Protein AF-Q3KBT1-F1 (afdb_monomer_lite)

Structure (mmCIF, N/CA/C/O backbone):
data_AF-Q3KBT1-F1
#
_entry.id   AF-Q3KBT1-F1
#
loop_
_atom_site.group_PDB
_atom_site.id
_atom_site.type_symbol
_atom_site.label_atom_id
_atom_site.label_alt_id
_atom_site.label_comp_id
_atom_site.label_asym_id
_atom_site.label_entity_id
_atom_site.label_seq_id
_atom_site.pdbx_PDB_ins_code
_atom_site.Cartn_x
_atom_site.Cartn_y
_atom_site.Cartn_z
_atom_site.occupancy
_atom_site.B_iso_or_equiv
_atom_site.auth_seq_id
_atom_site.auth_comp_id
_atom_site.auth_asym_id
_atom_site.auth_atom_id
_atom_site.pdbx_PDB_model_num
ATOM 1 N N . MET A 1 1 ? 5.541 2.568 12.263 1.00 63.66 1 MET A N 1
ATOM 2 C CA . MET A 1 1 ? 4.223 2.312 11.639 1.00 63.66 1 MET A CA 1
ATOM 3 C C . MET A 1 1 ? 3.100 2.413 12.665 1.00 63.66 1 MET A C 1
ATOM 5 O O . MET A 1 1 ? 2.270 3.297 12.512 1.00 63.66 1 MET A O 1
ATOM 9 N N . ALA A 1 2 ? 3.134 1.633 13.753 1.00 76.75 2 ALA A N 1
ATOM 10 C CA . ALA A 1 2 ? 2.121 1.684 14.818 1.00 76.75 2 ALA A CA 1
ATOM 11 C C . ALA A 1 2 ? 1.864 3.095 15.396 1.00 76.75 2 ALA A C 1
ATOM 13 O O . ALA A 1 2 ? 0.716 3.491 15.552 1.00 76.75 2 ALA A O 1
ATOM 14 N N . GLU A 1 3 ? 2.910 3.895 15.634 1.00 83.12 3 GLU A N 1
ATOM 15 C CA . GLU A 1 3 ? 2.752 5.264 16.162 1.00 83.12 3 GLU A CA 1
ATOM 16 C C . GLU A 1 3 ? 2.027 6.217 15.197 1.00 83.12 3 GLU A C 1
ATOM 18 O O . GLU A 1 3 ? 1.241 7.058 15.624 1.00 83.12 3 GLU A O 1
ATOM 23 N N . ALA A 1 4 ? 2.258 6.084 13.886 1.00 89.06 4 ALA A N 1
ATOM 24 C CA . ALA A 1 4 ? 1.575 6.908 12.889 1.00 89.06 4 ALA A CA 1
ATOM 25 C C . ALA A 1 4 ? 0.090 6.534 12.782 1.00 89.06 4 ALA A C 1
ATOM 27 O O . ALA A 1 4 ? -0.762 7.412 12.640 1.00 89.06 4 ALA A O 1
ATOM 28 N N . LEU A 1 5 ? -0.216 5.240 12.895 1.00 91.19 5 LEU A N 1
ATOM 29 C CA . LEU A 1 5 ? -1.578 4.732 12.812 1.00 91.19 5 LEU A CA 1
ATOM 30 C C . LEU A 1 5 ? -2.407 5.131 14.042 1.00 91.19 5 LEU A C 1
ATOM 32 O O . LEU A 1 5 ? -3.529 5.595 13.882 1.00 91.19 5 LEU A O 1
ATOM 36 N N . ASP A 1 6 ? -1.818 5.110 15.241 1.00 94.94 6 ASP A N 1
ATOM 37 C CA . ASP A 1 6 ? -2.463 5.611 16.466 1.00 94.94 6 ASP A CA 1
ATOM 38 C C . ASP A 1 6 ? -2.875 7.091 16.340 1.00 94.94 6 ASP A C 1
ATOM 40 O O . ASP A 1 6 ? -3.979 7.485 16.727 1.00 94.94 6 ASP A O 1
ATOM 44 N N . VAL A 1 7 ? -2.035 7.930 15.721 1.00 96.38 7 VAL A N 1
ATOM 45 C CA . VAL A 1 7 ? -2.387 9.333 15.446 1.00 96.38 7 VAL A CA 1
ATOM 46 C C . VAL A 1 7 ? -3.553 9.437 14.457 1.00 96.38 7 VAL A C 1
ATOM 48 O O . VAL A 1 7 ? -4.454 10.255 14.669 1.00 96.38 7 VAL A O 1
ATOM 51 N N . VAL A 1 8 ? -3.555 8.636 13.387 1.00 95.69 8 VAL A N 1
ATOM 52 C CA . VAL A 1 8 ? -4.647 8.607 12.400 1.00 95.69 8 VAL A CA 1
ATOM 53 C C . VAL A 1 8 ? -5.947 8.155 13.057 1.00 95.69 8 VAL A C 1
ATOM 55 O O . VAL A 1 8 ? -6.960 8.847 12.929 1.00 95.69 8 VAL A O 1
ATOM 58 N N . HIS A 1 9 ? -5.927 7.066 13.822 1.00 96.00 9 HIS A N 1
ATOM 59 C CA . HIS A 1 9 ? -7.094 6.546 14.531 1.00 96.00 9 HIS A CA 1
ATOM 60 C C . HIS A 1 9 ? -7.657 7.573 15.513 1.00 96.00 9 HIS A C 1
ATOM 62 O O . HIS A 1 9 ? -8.857 7.844 15.482 1.00 96.00 9 HIS A O 1
ATOM 68 N N . LYS A 1 10 ? -6.806 8.235 16.309 1.00 97.50 10 LYS A N 1
ATOM 69 C CA . LYS A 1 10 ? -7.230 9.307 17.230 1.00 9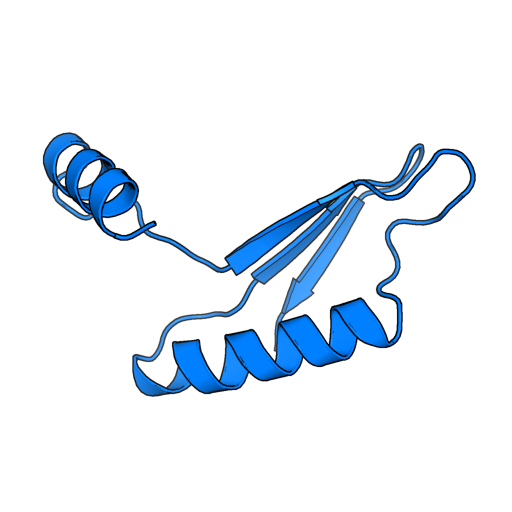7.50 10 LYS A CA 1
ATOM 70 C C . LYS A 1 10 ? -7.912 10.468 16.511 1.00 97.50 10 LYS A C 1
ATOM 72 O O . LYS A 1 10 ? -8.893 11.006 17.014 1.00 97.50 10 LYS A O 1
ATOM 77 N N . ARG A 1 11 ? -7.403 10.867 15.342 1.00 97.38 11 ARG A N 1
ATOM 78 C CA . ARG A 1 11 ? -7.952 11.995 14.567 1.00 97.38 11 ARG A CA 1
ATOM 79 C C . ARG A 1 11 ? -9.209 11.642 13.782 1.00 97.38 11 ARG A C 1
ATOM 81 O O . ARG A 1 11 ? -9.997 12.532 13.486 1.00 97.38 11 ARG A O 1
ATOM 88 N N . THR A 1 12 ? -9.380 10.373 13.433 1.00 97.12 12 THR A N 1
ATOM 89 C CA . THR A 1 12 ? -10.468 9.900 12.564 1.00 97.12 12 THR A CA 1
ATOM 90 C C . THR A 1 12 ? -11.506 9.066 13.308 1.00 97.12 12 THR A C 1
ATOM 92 O O . THR A 1 12 ? -12.383 8.493 12.672 1.00 97.12 12 THR A O 1
ATOM 95 N N . ALA A 1 13 ? -11.418 8.987 14.642 1.00 96.50 13 ALA A N 1
ATOM 96 C CA . ALA A 1 13 ? -12.234 8.102 15.474 1.00 96.50 13 ALA A CA 1
ATOM 97 C C . ALA A 1 13 ? -12.216 6.636 14.984 1.00 96.50 13 ALA A C 1
ATOM 99 O O . ALA A 1 13 ? -13.231 5.946 15.027 1.00 96.50 13 ALA A O 1
ATOM 100 N N . GLY A 1 14 ? -11.060 6.185 14.487 1.00 92.94 14 GLY A N 1
ATOM 101 C CA . GLY A 1 14 ? -10.850 4.830 13.967 1.00 92.94 14 GLY A CA 1
ATOM 102 C C . GLY A 1 14 ? -11.484 4.542 12.601 1.00 92.94 14 GLY A C 1
ATOM 103 O O . GLY A 1 14 ? -11.508 3.391 12.190 1.00 92.94 14 GLY A O 1
ATOM 104 N N . VAL A 1 15 ? -12.007 5.547 11.888 1.00 94.62 15 VAL A N 1
ATOM 105 C CA . VAL A 1 15 ? -12.665 5.336 10.582 1.00 94.62 15 VAL A CA 1
ATOM 106 C C . VAL A 1 15 ? -11.661 5.108 9.445 1.00 94.62 15 VAL A C 1
ATOM 108 O O . VAL A 1 15 ? -11.988 4.440 8.467 1.00 94.62 15 VAL A O 1
ATOM 111 N N . VAL A 1 16 ? -10.452 5.670 9.543 1.00 94.19 16 VAL A N 1
ATOM 112 C CA . VAL A 1 16 ? -9.394 5.505 8.534 1.00 94.19 16 VAL A CA 1
ATOM 113 C C . VAL A 1 16 ? -8.344 4.541 9.059 1.00 94.19 16 VAL A C 1
ATOM 115 O O . VAL A 1 16 ? -7.811 4.768 10.142 1.00 94.19 16 VAL A O 1
ATOM 118 N N . ASP A 1 17 ? -8.012 3.522 8.268 1.00 92.62 17 ASP A N 1
ATOM 119 C CA . ASP A 1 17 ? -7.045 2.493 8.642 1.00 92.62 17 ASP A CA 1
ATOM 120 C C . ASP A 1 17 ? -6.096 2.128 7.491 1.00 92.62 17 ASP A C 1
ATOM 122 O O . ASP A 1 17 ? -6.251 2.582 6.353 1.00 92.62 17 ASP A O 1
ATOM 126 N N . TYR A 1 18 ? -5.093 1.314 7.803 1.00 92.69 18 TYR A N 1
ATOM 127 C CA . TYR A 1 18 ? -4.168 0.743 6.838 1.00 92.69 18 TYR A CA 1
ATOM 128 C C . TYR A 1 18 ? -4.850 -0.345 5.995 1.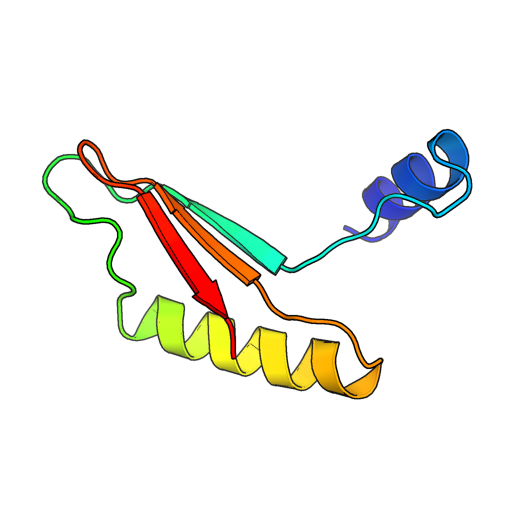00 92.69 18 TYR A C 1
ATOM 130 O O . TYR A 1 18 ? -5.474 -1.263 6.522 1.00 92.69 18 TYR A O 1
ATOM 138 N N . VAL A 1 19 ? -4.701 -0.252 4.672 1.00 93.25 19 VAL A N 1
ATOM 139 C CA . VAL A 1 19 ? -5.304 -1.193 3.706 1.00 93.25 19 VAL A CA 1
ATOM 140 C C . VAL A 1 19 ? -4.273 -1.878 2.807 1.00 93.25 19 VAL A C 1
ATOM 142 O O . VAL A 1 19 ? -4.651 -2.659 1.939 1.00 93.25 19 VAL A O 1
ATOM 145 N N . GLY A 1 20 ? -2.986 -1.583 2.996 1.00 94.56 20 GLY A N 1
ATOM 146 C CA . GLY A 1 20 ? -1.888 -2.133 2.207 1.00 94.56 20 GLY A CA 1
ATOM 147 C C . GLY A 1 20 ? -0.898 -1.070 1.728 1.00 94.56 20 GLY A C 1
ATOM 148 O O . GLY A 1 20 ? -0.864 0.050 2.244 1.00 94.56 20 GLY A O 1
ATOM 149 N N . GLU A 1 21 ? -0.074 -1.434 0.750 1.00 95.94 21 GLU A N 1
ATOM 150 C CA . GLU A 1 21 ? 1.105 -0.669 0.340 1.00 95.94 21 GLU A CA 1
ATOM 151 C C . GLU A 1 21 ? 0.929 0.032 -1.007 1.00 95.94 21 GLU A C 1
ATOM 153 O O . GLU A 1 21 ? 0.129 -0.358 -1.861 1.00 95.94 21 GLU A O 1
ATOM 158 N N . TRP A 1 22 ? 1.734 1.069 -1.221 1.00 97.62 22 TRP A N 1
ATOM 159 C CA . TRP A 1 22 ? 1.885 1.669 -2.538 1.00 97.62 22 TRP A CA 1
ATOM 160 C C . TRP A 1 22 ? 3.331 2.071 -2.802 1.00 97.62 22 TRP A C 1
ATOM 162 O O . TRP A 1 22 ? 4.062 2.464 -1.892 1.00 97.62 22 TRP A O 1
ATOM 172 N N . HIS A 1 23 ? 3.720 2.043 -4.072 1.00 98.12 23 HIS A N 1
ATOM 173 C CA . HIS A 1 23 ? 5.002 2.566 -4.530 1.00 98.12 23 HIS A CA 1
ATOM 174 C C . HIS A 1 23 ? 4.932 2.992 -5.995 1.00 98.12 23 HIS A C 1
ATOM 176 O O . HIS A 1 23 ? 3.948 2.761 -6.698 1.00 98.12 23 HIS A O 1
ATOM 182 N N . SER A 1 24 ? 5.985 3.655 -6.465 1.00 97.94 24 SER A N 1
ATOM 183 C CA . SER A 1 24 ? 6.146 3.996 -7.875 1.00 97.94 24 SER A CA 1
ATOM 184 C C . SER A 1 24 ? 7.155 3.081 -8.551 1.00 97.94 24 SER A C 1
ATOM 186 O O . SER A 1 24 ? 8.170 2.725 -7.951 1.00 97.94 24 SER A O 1
ATOM 188 N N . HIS A 1 25 ? 6.938 2.791 -9.827 1.00 98.06 25 HIS A N 1
ATOM 189 C CA . HIS A 1 25 ? 7.967 2.214 -10.683 1.00 98.06 25 HIS A CA 1
ATOM 190 C C . HIS A 1 25 ? 8.770 3.311 -11.399 1.00 98.06 25 HIS A C 1
ATOM 192 O O . HIS A 1 25 ? 8.239 4.398 -11.637 1.00 98.06 25 HIS A O 1
ATOM 198 N N . PRO A 1 26 ? 10.051 3.056 -11.732 1.00 97.19 26 PRO A N 1
ATOM 199 C CA . PRO A 1 26 ? 10.870 4.005 -12.482 1.00 97.19 26 PRO A CA 1
ATOM 200 C C . PRO A 1 26 ? 10.273 4.369 -13.848 1.00 97.19 26 PRO A C 1
ATOM 202 O O . PRO A 1 26 ? 9.451 3.639 -14.408 1.00 97.19 26 PRO A O 1
ATOM 205 N N . ASP A 1 27 ? 10.751 5.471 -14.427 1.00 95.88 27 ASP A N 1
ATOM 206 C CA . ASP A 1 27 ? 10.368 5.878 -15.779 1.00 95.88 27 ASP A CA 1
ATOM 207 C C . ASP A 1 27 ? 10.628 4.766 -16.806 1.00 95.88 27 ASP A C 1
ATOM 209 O O . ASP A 1 27 ? 11.666 4.103 -16.799 1.00 95.88 27 ASP A O 1
ATOM 213 N N . GLY A 1 28 ? 9.674 4.570 -17.718 1.00 94.75 28 GLY A N 1
ATOM 214 C CA . GLY A 1 28 ? 9.722 3.498 -18.716 1.00 94.75 28 GLY A CA 1
ATOM 215 C C . GLY A 1 28 ? 9.272 2.118 -18.218 1.00 94.75 28 GLY A C 1
ATOM 216 O O . GLY A 1 28 ? 9.093 1.226 -19.049 1.00 94.75 28 GLY A O 1
ATOM 217 N N . CYS A 1 29 ? 9.021 1.934 -16.918 1.00 96.56 29 CYS A N 1
ATOM 218 C CA . CYS A 1 29 ? 8.415 0.721 -16.369 1.00 96.56 29 CYS A CA 1
ATOM 219 C C . CYS A 1 29 ? 6.891 0.876 -16.227 1.00 96.56 29 CYS A C 1
ATOM 221 O O . CYS A 1 29 ? 6.392 1.934 -15.844 1.00 96.56 29 CYS A O 1
ATOM 223 N N . SER A 1 30 ? 6.147 -0.192 -16.532 1.00 96.44 30 SER A N 1
ATOM 224 C CA . SER A 1 30 ? 4.698 -0.247 -16.294 1.00 96.44 30 SER A CA 1
ATOM 225 C C . SER A 1 30 ? 4.376 -0.431 -14.814 1.00 96.44 30 SER A C 1
ATOM 227 O O . SER A 1 30 ? 5.176 -1.010 -14.079 1.00 96.44 30 SER A O 1
ATOM 229 N N . ALA A 1 31 ? 3.150 -0.109 -14.426 1.00 98.00 31 ALA A N 1
ATOM 230 C CA . ALA A 1 31 ? 2.563 -0.382 -13.117 1.00 98.00 31 ALA A CA 1
ATOM 231 C C . ALA A 1 31 ? 2.203 -1.864 -12.868 1.00 98.00 31 ALA A C 1
ATOM 233 O O . ALA A 1 31 ? 1.423 -2.170 -11.970 1.00 98.00 31 ALA A O 1
ATOM 234 N N . ARG A 1 32 ? 2.709 -2.800 -13.679 1.00 97.38 32 ARG A N 1
ATOM 235 C CA . ARG A 1 32 ? 2.522 -4.238 -13.438 1.00 97.38 32 ARG A CA 1
ATOM 236 C C . ARG A 1 32 ? 3.419 -4.703 -12.287 1.00 97.38 32 ARG A C 1
ATOM 238 O O . ARG A 1 32 ? 4.570 -4.264 -12.264 1.00 97.38 32 ARG A O 1
ATOM 245 N N . PRO A 1 33 ? 2.945 -5.599 -11.406 1.00 97.44 33 PRO A N 1
ATOM 246 C CA . PRO A 1 33 ? 3.764 -6.151 -10.337 1.00 97.44 33 PRO A CA 1
ATOM 247 C C . PRO A 1 33 ? 4.934 -6.938 -10.928 1.00 97.44 33 PRO A C 1
ATOM 249 O O . PRO A 1 33 ? 4.790 -7.621 -11.946 1.00 97.44 33 PRO A O 1
ATOM 252 N N . SER A 1 34 ? 6.099 -6.810 -10.308 1.00 97.44 34 SER A N 1
ATOM 253 C CA . SER A 1 34 ? 7.198 -7.758 -10.454 1.00 97.44 34 SER A CA 1
ATOM 254 C C . SER A 1 34 ? 6.988 -8.970 -9.542 1.00 97.44 34 SER A C 1
ATOM 256 O O . SER A 1 34 ? 6.166 -8.933 -8.630 1.00 97.44 34 SER A O 1
ATOM 258 N N . ASP A 1 35 ? 7.805 -10.011 -9.708 1.00 98.25 35 ASP A N 1
ATOM 259 C CA . ASP A 1 35 ? 7.771 -11.185 -8.825 1.00 98.25 35 ASP A CA 1
ATOM 260 C C . ASP A 1 35 ? 7.957 -10.809 -7.337 1.00 98.25 35 ASP A C 1
ATOM 262 O O . ASP A 1 35 ? 7.362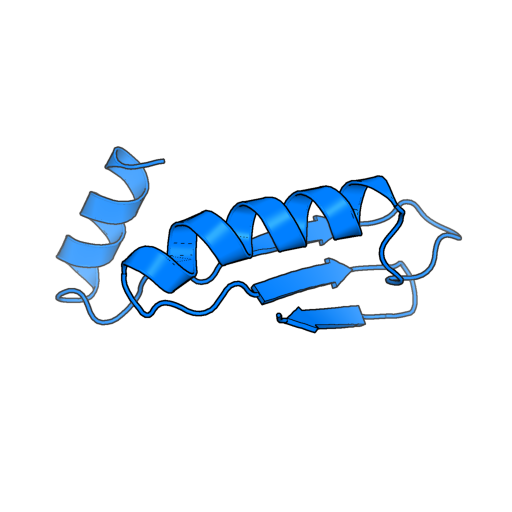 -11.420 -6.450 1.00 98.25 35 ASP A O 1
ATOM 266 N N . TYR A 1 36 ? 8.753 -9.773 -7.040 1.00 98.19 36 TYR A N 1
ATOM 267 C CA . TYR A 1 36 ? 8.925 -9.278 -5.669 1.00 98.19 36 TYR A CA 1
ATOM 268 C C . TYR A 1 36 ? 7.670 -8.583 -5.135 1.00 98.19 36 TYR A C 1
ATOM 270 O O . TYR A 1 36 ? 7.347 -8.740 -3.957 1.00 98.19 36 TYR A O 1
ATOM 278 N N . ASP A 1 37 ? 6.963 -7.847 -5.991 1.00 98.00 37 ASP A N 1
ATOM 279 C CA . ASP A 1 37 ? 5.709 -7.186 -5.633 1.00 98.00 37 ASP A CA 1
ATOM 280 C C . ASP A 1 37 ? 4.615 -8.225 -5.358 1.00 98.00 37 ASP A C 1
ATOM 282 O O . ASP A 1 37 ? 3.904 -8.120 -4.359 1.00 98.00 37 ASP A O 1
ATOM 286 N N . ASP A 1 38 ? 4.540 -9.283 -6.171 1.00 98.06 38 ASP A N 1
ATOM 287 C CA . ASP A 1 38 ? 3.614 -10.3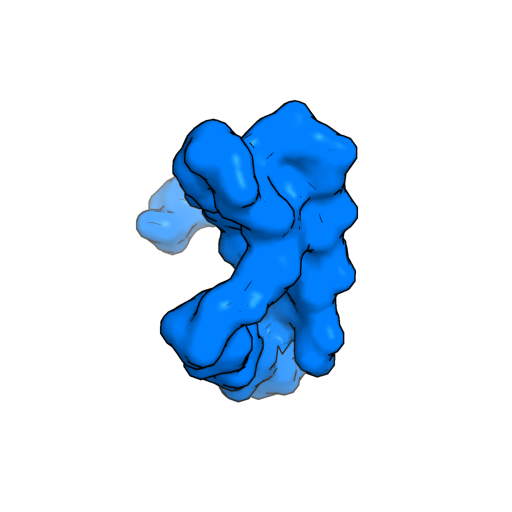99 -5.956 1.00 98.06 38 ASP A CA 1
ATOM 288 C C . ASP A 1 38 ? 3.898 -11.123 -4.629 1.00 98.06 38 ASP A C 1
ATOM 290 O O . ASP A 1 38 ? 2.980 -11.403 -3.854 1.00 98.06 38 ASP A O 1
ATOM 294 N N . HIS A 1 39 ? 5.172 -11.381 -4.312 1.00 98.31 39 HIS A N 1
ATOM 295 C CA . HIS A 1 39 ? 5.560 -11.972 -3.028 1.00 98.31 39 HIS A CA 1
ATOM 296 C C . HIS A 1 39 ? 5.233 -11.072 -1.831 1.00 98.31 39 HIS A C 1
ATOM 298 O O . HIS A 1 39 ? 4.811 -11.567 -0.778 1.00 98.31 39 HIS A O 1
ATOM 304 N N . LEU A 1 40 ? 5.413 -9.757 -1.972 1.00 97.88 40 LEU A N 1
ATOM 305 C CA . LEU A 1 40 ? 5.023 -8.793 -0.949 1.00 97.88 40 LEU A CA 1
ATOM 306 C C . LEU A 1 40 ? 3.503 -8.790 -0.759 1.00 97.88 40 LEU A C 1
ATOM 308 O O . LEU A 1 40 ? 3.039 -8.854 0.379 1.00 97.88 40 LEU A O 1
ATOM 312 N N . LEU A 1 41 ? 2.729 -8.778 -1.846 1.00 97.94 41 LEU A N 1
ATOM 313 C CA . LEU A 1 41 ? 1.271 -8.800 -1.786 1.00 97.94 41 LEU A CA 1
ATOM 314 C C . LEU A 1 41 ? 0.740 -10.088 -1.137 1.00 97.94 41 LEU A C 1
ATOM 316 O O . LEU A 1 41 ? -0.146 -10.003 -0.290 1.00 97.94 41 LEU A O 1
ATOM 320 N N . ASP A 1 42 ? 1.305 -11.261 -1.448 1.00 98.06 42 ASP A N 1
ATOM 321 C CA . ASP A 1 42 ? 0.945 -12.526 -0.778 1.00 98.06 42 ASP A CA 1
ATOM 322 C C . ASP A 1 42 ? 1.277 -12.487 0.722 1.00 98.06 42 ASP A C 1
ATOM 324 O O . ASP A 1 42 ? 0.482 -12.916 1.562 1.00 98.06 42 ASP A O 1
ATOM 328 N N . THR A 1 43 ? 2.428 -11.914 1.083 1.00 97.56 43 THR A N 1
ATOM 329 C CA . THR A 1 43 ? 2.830 -11.763 2.489 1.00 97.56 43 THR A CA 1
ATOM 330 C C . THR A 1 43 ? 1.868 -10.847 3.248 1.00 97.56 43 THR A C 1
ATOM 332 O O . THR A 1 43 ? 1.408 -11.214 4.332 1.00 97.56 43 THR A O 1
ATOM 335 N N . LEU A 1 44 ? 1.525 -9.689 2.673 1.00 97.00 44 LEU A N 1
ATOM 336 C CA . LEU A 1 44 ? 0.551 -8.753 3.239 1.00 97.00 44 LEU A CA 1
ATOM 337 C C . LEU A 1 44 ? -0.823 -9.410 3.366 1.00 97.00 44 LEU A C 1
ATOM 339 O O . LEU A 1 44 ? -1.424 -9.359 4.435 1.00 97.00 44 LEU A O 1
ATOM 343 N N . HIS A 1 45 ? -1.290 -10.096 2.322 1.00 97.31 45 HIS A N 1
ATOM 344 C CA . HIS A 1 45 ? -2.567 -10.802 2.338 1.00 97.31 45 HIS A CA 1
ATOM 345 C C . HIS A 1 45 ? -2.647 -11.794 3.501 1.00 97.31 45 HIS A C 1
ATOM 347 O O . HIS A 1 45 ? -3.601 -11.746 4.273 1.00 97.31 45 HIS A O 1
ATOM 353 N N . ARG A 1 46 ? -1.629 -12.641 3.700 1.00 97.31 46 ARG A N 1
ATOM 354 C CA . ARG A 1 46 ? -1.611 -13.622 4.804 1.00 97.31 46 ARG A CA 1
ATOM 355 C C . ARG A 1 46 ? -1.672 -12.980 6.188 1.00 97.31 46 ARG A C 1
ATOM 357 O O . ARG A 1 46 ? -2.250 -13.572 7.095 1.00 97.31 46 ARG A O 1
ATOM 364 N N . GLN A 1 47 ? -1.067 -11.807 6.361 1.00 95.31 47 GLN A N 1
ATOM 365 C CA . GLN A 1 47 ? -1.107 -11.077 7.629 1.00 95.31 47 GLN A CA 1
ATOM 366 C C . GLN A 1 47 ? -2.471 -10.420 7.843 1.00 95.31 47 GLN A C 1
ATOM 368 O O . GLN A 1 47 ? -3.075 -10.576 8.899 1.00 95.31 47 GLN A O 1
ATOM 373 N N . MET A 1 48 ? -2.981 -9.733 6.824 1.00 95.06 48 MET A N 1
ATOM 374 C CA . MET A 1 48 ? -4.209 -8.945 6.913 1.00 95.06 48 MET A CA 1
ATOM 375 C C . MET A 1 48 ? -5.463 -9.820 6.981 1.00 95.06 48 MET A C 1
ATOM 377 O O . MET A 1 48 ? -6.380 -9.531 7.752 1.00 95.06 48 MET A O 1
ATOM 381 N N . ILE A 1 49 ? -5.490 -10.943 6.256 1.00 96.56 49 ILE A N 1
ATOM 382 C CA . ILE A 1 49 ? -6.643 -11.851 6.245 1.00 96.56 49 ILE A CA 1
ATOM 383 C C . ILE A 1 49 ? -6.888 -12.503 7.611 1.00 96.56 49 ILE A C 1
ATOM 385 O O . ILE A 1 49 ? -8.030 -12.831 7.929 1.00 96.56 49 ILE A O 1
ATOM 389 N N . ALA A 1 50 ? -5.850 -12.643 8.447 1.00 94.94 50 ALA A N 1
ATOM 390 C CA . ALA A 1 50 ?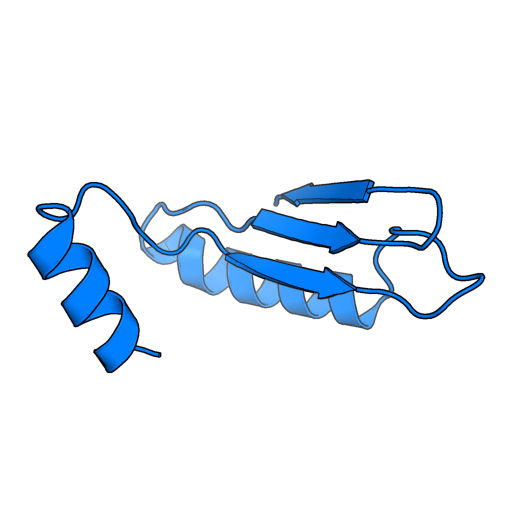 -5.982 -13.150 9.814 1.00 94.94 50 ALA A CA 1
ATOM 391 C C . ALA A 1 50 ? -6.865 -12.245 10.694 1.00 94.94 50 ALA A C 1
ATOM 393 O O . ALA A 1 50 ? -7.504 -12.730 11.626 1.00 94.94 50 ALA A O 1
ATOM 394 N N . GLU A 1 51 ? -6.944 -10.955 10.360 1.00 92.50 51 GLU A N 1
ATOM 395 C CA . GLU A 1 51 ? -7.796 -9.956 11.014 1.00 92.50 51 GLU A CA 1
ATOM 396 C C . GLU A 1 51 ? -9.034 -9.596 10.166 1.00 92.50 51 GLU A C 1
ATOM 398 O O . GLU A 1 51 ? -9.809 -8.713 10.525 1.00 92.50 51 GLU A O 1
ATOM 403 N N . GLY A 1 52 ? -9.256 -10.293 9.042 1.00 93.56 52 GLY A N 1
ATOM 404 C CA . GLY A 1 52 ? -10.360 -10.028 8.114 1.00 93.56 52 GLY A CA 1
ATOM 405 C C . GLY A 1 52 ? -10.185 -8.762 7.267 1.00 93.56 52 GLY A C 1
ATOM 406 O O . GLY A 1 52 ? -11.161 -8.271 6.695 1.00 93.56 52 GLY A O 1
ATOM 407 N N . LEU A 1 53 ? -8.963 -8.229 7.182 1.00 93.25 53 LEU A N 1
ATOM 408 C CA . LEU A 1 53 ? -8.636 -7.011 6.445 1.00 93.25 53 LEU A CA 1
ATOM 409 C C . LEU A 1 53 ? -8.176 -7.324 5.007 1.00 93.25 53 LEU A C 1
ATOM 411 O O . LEU A 1 53 ? -7.566 -8.368 4.763 1.00 93.25 53 LEU A O 1
ATOM 415 N N . PRO A 1 54 ? -8.445 -6.432 4.034 1.00 93.88 54 PRO A N 1
ATOM 416 C CA . PRO A 1 54 ? -7.978 -6.598 2.660 1.00 93.88 54 PRO A CA 1
ATOM 417 C C . PRO A 1 54 ? -6.512 -6.176 2.511 1.00 93.88 54 PRO A C 1
ATOM 419 O O . PRO A 1 54 ? -6.114 -5.182 3.103 1.00 93.88 54 PRO A O 1
ATOM 422 N N . ALA A 1 55 ? -5.754 -6.841 1.637 1.00 96.62 55 ALA A N 1
ATOM 423 C CA . ALA A 1 55 ? -4.431 -6.376 1.216 1.00 96.62 55 ALA A CA 1
ATOM 424 C C . ALA A 1 55 ? -4.500 -5.748 -0.181 1.00 96.62 55 ALA A C 1
ATOM 426 O O . ALA A 1 55 ? -4.690 -6.446 -1.179 1.00 96.62 55 ALA A O 1
ATOM 427 N N . LEU A 1 56 ? -4.372 -4.424 -0.248 1.00 97.12 56 LEU A N 1
ATOM 428 C CA . LEU A 1 56 ? -4.322 -3.644 -1.480 1.00 97.12 56 LEU A CA 1
ATOM 429 C C . LEU A 1 56 ? -2.877 -3.253 -1.797 1.00 97.12 56 LEU A C 1
ATOM 431 O O . LEU A 1 56 ? -2.160 -2.757 -0.936 1.00 97.12 56 LEU A O 1
ATOM 435 N N . MET A 1 57 ? -2.471 -3.407 -3.050 1.00 98.19 57 MET A N 1
ATOM 436 C CA . MET A 1 57 ? -1.235 -2.835 -3.567 1.00 98.19 57 MET A CA 1
ATOM 437 C C . MET A 1 57 ? -1.539 -1.878 -4.710 1.00 98.19 57 MET A C 1
ATOM 439 O O . MET A 1 57 ? -2.289 -2.212 -5.632 1.00 98.19 57 MET A O 1
ATOM 443 N N . ILE A 1 58 ? -0.948 -0.687 -4.652 1.00 98.44 58 ILE A N 1
ATOM 444 C CA . ILE A 1 58 ? -1.041 0.310 -5.719 1.00 98.44 58 ILE A CA 1
ATOM 445 C C . ILE A 1 58 ? 0.351 0.571 -6.282 1.00 98.44 58 ILE A C 1
ATOM 447 O O . ILE A 1 58 ? 1.259 0.954 -5.550 1.00 98.44 58 ILE A O 1
ATOM 451 N N . ILE A 1 59 ? 0.502 0.420 -7.595 1.00 98.69 59 ILE A N 1
ATOM 452 C CA . ILE A 1 59 ? 1.760 0.713 -8.287 1.00 98.69 59 ILE A CA 1
ATOM 453 C C . ILE A 1 59 ? 1.519 1.864 -9.254 1.00 98.69 59 ILE A C 1
ATOM 455 O O . ILE A 1 59 ? 0.628 1.797 -10.102 1.00 98.69 59 ILE A O 1
ATOM 459 N N . VAL A 1 60 ? 2.306 2.929 -9.128 1.00 98.25 60 VAL A N 1
ATOM 460 C CA . VAL A 1 60 ? 2.233 4.103 -10.007 1.00 98.25 60 VAL A CA 1
ATOM 461 C C . VAL A 1 60 ? 3.383 4.051 -11.010 1.00 98.25 60 VAL A C 1
ATOM 463 O O . VAL A 1 60 ? 4.544 4.206 -10.637 1.00 98.25 60 VAL A O 1
ATOM 466 N N . GLY A 1 61 ? 3.069 3.821 -12.281 1.00 97.06 61 GLY A N 1
ATOM 467 C CA . GLY A 1 61 ? 4.012 3.940 -13.389 1.00 97.06 61 GLY A CA 1
ATOM 468 C C . GLY A 1 61 ? 3.932 5.318 -14.043 1.00 97.06 61 GLY A C 1
ATOM 469 O O . GLY A 1 61 ? 3.025 6.111 -13.789 1.00 97.06 61 GLY A O 1
ATOM 470 N N . GLN A 1 62 ? 4.872 5.612 -14.941 1.00 96.69 62 GLN A N 1
ATOM 471 C CA . GLN A 1 62 ? 4.920 6.910 -15.629 1.00 96.69 62 GLN A CA 1
ATOM 472 C C . GLN A 1 62 ? 3.653 7.198 -16.460 1.00 96.69 62 GLN A C 1
ATOM 474 O O . GLN A 1 62 ? 3.286 8.355 -16.664 1.00 96.69 62 GLN A O 1
ATOM 479 N N . LYS A 1 63 ? 3.007 6.152 -16.994 1.00 96.69 63 LYS A N 1
ATOM 480 C CA . LYS A 1 63 ? 1.860 6.263 -17.916 1.00 96.69 63 LYS A CA 1
ATOM 481 C C . LYS A 1 63 ? 0.635 5.468 -17.472 1.00 96.69 63 LYS A C 1
ATOM 483 O O . LYS A 1 63 ? -0.382 5.495 -18.162 1.00 96.69 63 LYS A O 1
ATOM 488 N N . ASP A 1 64 ? 0.735 4.742 -16.369 1.00 97.88 64 ASP A N 1
ATOM 489 C CA . ASP A 1 64 ? -0.272 3.797 -15.916 1.00 97.88 64 ASP A CA 1
ATOM 490 C C . ASP A 1 64 ? -0.316 3.699 -14.389 1.00 97.88 64 ASP A C 1
ATOM 492 O O . ASP A 1 64 ? 0.616 4.062 -13.678 1.00 97.88 64 ASP A O 1
ATOM 496 N N . LEU A 1 65 ? -1.454 3.225 -13.893 1.00 97.88 65 LEU A N 1
ATOM 497 C CA . LEU A 1 65 ? -1.732 3.012 -12.481 1.00 97.88 65 LEU A CA 1
ATOM 498 C C . LEU A 1 65 ? -2.328 1.615 -12.329 1.00 97.88 65 LEU A C 1
ATOM 500 O O . LEU A 1 65 ? -3.285 1.273 -13.027 1.00 97.88 65 LEU A O 1
ATOM 504 N N . GLY A 1 66 ? -1.762 0.821 -11.430 1.00 98.06 66 GLY A N 1
ATOM 505 C CA . GLY A 1 66 ? -2.212 -0.531 -11.126 1.00 98.06 66 GLY A CA 1
ATOM 506 C C . GLY A 1 66 ? -2.822 -0.613 -9.732 1.00 98.06 66 GLY A C 1
ATOM 507 O O . GLY A 1 66 ? -2.293 -0.021 -8.794 1.00 98.06 66 GLY A O 1
ATOM 508 N N . PHE A 1 67 ? -3.917 -1.364 -9.604 1.00 98.06 67 PHE A N 1
ATOM 509 C CA . PHE A 1 67 ? -4.540 -1.721 -8.329 1.00 98.06 67 PHE A CA 1
ATOM 510 C C . PHE A 1 67 ? -4.623 -3.244 -8.249 1.00 98.06 67 PHE A C 1
ATOM 512 O O . PHE A 1 67 ? -5.271 -3.870 -9.090 1.00 98.06 67 PHE A O 1
ATOM 519 N N . PHE A 1 68 ? -3.988 -3.833 -7.241 1.00 97.81 68 P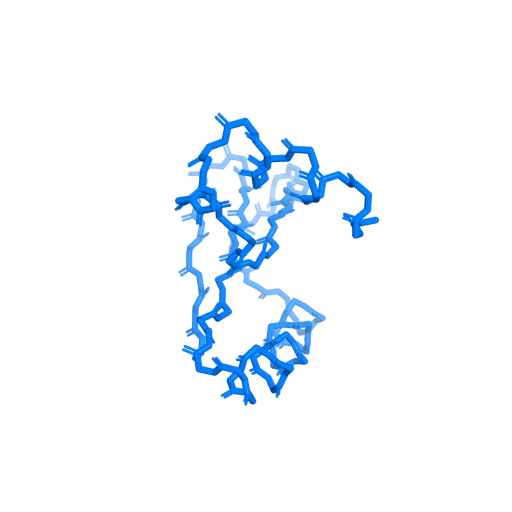HE A N 1
ATOM 520 C CA . PHE A 1 68 ? -3.871 -5.280 -7.076 1.00 97.81 68 PHE A CA 1
ATOM 521 C C . PHE A 1 68 ? -4.358 -5.686 -5.690 1.00 97.81 68 PHE A C 1
ATOM 523 O O . PHE A 1 68 ? -4.086 -5.005 -4.706 1.00 97.81 68 PHE A O 1
ATOM 530 N N . ARG A 1 69 ? -5.112 -6.783 -5.611 1.00 94.62 69 ARG A N 1
ATOM 531 C CA . ARG A 1 69 ? -5.663 -7.316 -4.362 1.00 94.62 69 ARG A CA 1
ATOM 532 C C . ARG A 1 69 ? -5.726 -8.835 -4.442 1.00 94.62 69 ARG A C 1
ATOM 534 O O . ARG A 1 69 ? -6.105 -9.356 -5.492 1.00 94.62 69 ARG A O 1
ATOM 541 N N . LEU A 1 70 ? -5.433 -9.499 -3.326 1.00 87.81 70 LEU A N 1
ATOM 542 C CA . LEU A 1 70 ? -5.656 -10.931 -3.104 1.00 87.81 70 LEU A CA 1
ATOM 543 C C . LEU A 1 70 ? -6.756 -11.147 -2.063 1.00 87.81 70 LEU A C 1
ATOM 545 O O . LEU A 1 70 ? -6.792 -10.371 -1.077 1.00 87.81 70 LEU A O 1
#

Radius of gyration: 13.9 Å; chains: 1; bounding box: 24×26×36 Å

pLDDT: mean 95.25, std 5.19, range [63.66, 98.69]

Organism: Pseudomonas fluorescens (strain Pf0-1) (NCBI:txid205922)

Secondary structure (DSSP, 8-state):
-HHHHHHHHHHHTT-S---EEEEEPPTT--SPPPHHHHHHHHHHHHHHHTTT---EEEEE-SS-EEEEE-

InterPro domains:
  IPR028090 JAB domain, prokaryotic [PF14464] (5-62)

Sequence (70 aa):
MAEALDVVHKRTAGVVDYVGEWHSHPDGCSARPSDYDDHLLDTLHRQMIAEGLPALMIIVGQKDLGFFRL

Foldseek 3Di:
DVVVQVVVCVVVVNPDGDQEDEDEDDAPDEQDDDPVSVVRQVVQQVVQVVVPGWYWYWYHYPVDIDIDTD